Protein AF-A0A6A0A502-F1 (afdb_monomer_lite)

pLDDT: mean 78.37, std 17.4, range [41.44, 97.69]

Secondary structure (DSSP, 8-state):
---S---GGGGGGGGT-B-SS-TT-BHHHHHHHHHHHHS-TT--HHHHTTTHHHHHT--HHHHHHHHHHHHHHHHHHHHHHHHHHHTTTTTSSSS-GGGHHHHHHHHHHHHHHHHHHHHHHHHHHHHHHHHHHHHHHHTT--

Radius of gyration: 47.32 Å; chains: 1; bounding box: 130×31×97 Å

Structure (mmCIF, N/CA/C/O backbone):
data_AF-A0A6A0A502-F1
#
_entry.id   AF-A0A6A0A502-F1
#
loop_
_atom_site.group_PDB
_atom_site.id
_atom_site.type_symbol
_atom_site.label_atom_id
_atom_site.label_alt_id
_atom_site.label_comp_id
_atom_site.label_asym_id
_atom_site.label_entity_id
_atom_site.label_seq_id
_atom_site.pdbx_PDB_ins_code
_atom_site.Cartn_x
_atom_site.Cartn_y
_atom_site.Cartn_z
_atom_site.occupancy
_atom_site.B_iso_or_equiv
_atom_site.auth_seq_id
_atom_site.auth_comp_id
_atom_site.auth_asym_id
_atom_site.auth_atom_id
_atom_site.pdbx_PDB_model_num
ATOM 1 N N . MET A 1 1 ? -31.521 12.853 11.218 1.00 51.09 1 MET A N 1
ATOM 2 C CA . MET A 1 1 ? -31.292 11.764 10.243 1.00 51.09 1 MET A CA 1
ATOM 3 C C . MET A 1 1 ? -30.167 10.878 10.760 1.00 51.09 1 MET A C 1
ATOM 5 O O . MET A 1 1 ? -29.214 11.442 11.288 1.00 51.09 1 MET A O 1
ATOM 9 N N . PRO A 1 2 ? -30.277 9.542 10.680 1.00 79.88 2 PRO A N 1
ATOM 10 C CA . PRO A 1 2 ? -29.177 8.644 11.027 1.00 79.88 2 PRO A CA 1
ATOM 11 C C . PRO A 1 2 ? -28.025 8.780 10.021 1.00 79.88 2 PRO A C 1
ATOM 13 O O . PRO A 1 2 ? -28.248 9.095 8.852 1.00 79.88 2 PRO A O 1
ATOM 16 N N . ALA A 1 3 ? -26.793 8.558 10.480 1.00 86.06 3 ALA A N 1
ATOM 17 C CA . ALA A 1 3 ? -25.631 8.509 9.601 1.00 86.06 3 ALA A CA 1
ATOM 18 C C . ALA A 1 3 ? -25.666 7.213 8.776 1.00 86.06 3 ALA A C 1
ATOM 20 O O . ALA A 1 3 ? -25.798 6.129 9.336 1.00 86.06 3 ALA A O 1
ATOM 21 N N . ILE A 1 4 ? -25.538 7.333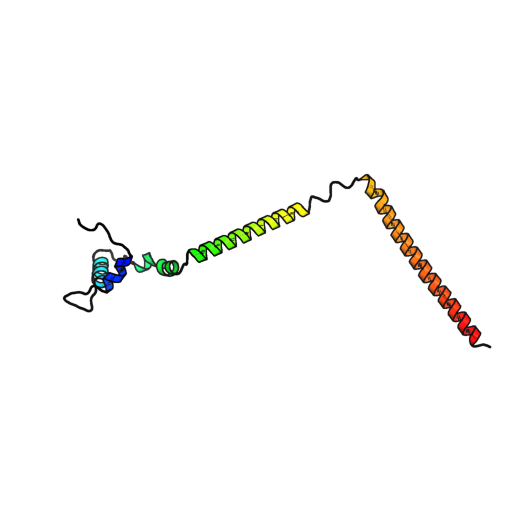 7.454 1.00 87.56 4 ILE A N 1
ATOM 22 C CA . ILE A 1 4 ? -25.525 6.194 6.517 1.00 87.56 4 ILE A CA 1
ATOM 23 C C . ILE A 1 4 ? -24.096 5.623 6.355 1.00 87.56 4 ILE A C 1
ATOM 25 O O . ILE A 1 4 ? -23.904 4.566 5.764 1.00 87.56 4 ILE A O 1
ATOM 29 N N . GLY A 1 5 ? -23.078 6.275 6.930 1.00 90.75 5 GLY A N 1
ATOM 30 C CA . GLY A 1 5 ? -21.693 5.805 6.902 1.00 90.75 5 GLY A CA 1
ATOM 31 C C . GLY A 1 5 ? -20.742 6.662 7.738 1.00 90.75 5 GLY A C 1
ATOM 32 O O . GLY A 1 5 ? -21.166 7.588 8.434 1.00 90.75 5 GLY A O 1
ATOM 33 N N . PHE A 1 6 ? -19.447 6.348 7.663 1.00 91.44 6 PHE A N 1
ATOM 34 C CA . PHE A 1 6 ? -18.366 7.073 8.336 1.00 91.44 6 PHE A CA 1
ATOM 35 C C . PHE A 1 6 ? -17.082 7.067 7.486 1.00 91.44 6 PHE A C 1
ATOM 37 O O . PHE A 1 6 ? -16.874 6.172 6.673 1.00 91.44 6 PHE A O 1
ATOM 44 N N . SER A 1 7 ? -16.209 8.061 7.681 1.00 93.44 7 SER A N 1
ATOM 45 C CA . SER A 1 7 ? -14.874 8.092 7.054 1.00 93.44 7 SER A CA 1
ATOM 46 C C . SER A 1 7 ? -13.891 7.154 7.769 1.00 93.44 7 SER A C 1
ATOM 48 O O . SER A 1 7 ? -13.906 7.036 8.996 1.00 93.44 7 SER A O 1
ATOM 50 N N . PHE A 1 8 ? -12.974 6.535 7.026 1.00 90.81 8 PHE A N 1
ATOM 51 C CA . PHE A 1 8 ? -11.947 5.640 7.575 1.00 90.81 8 PHE A CA 1
ATOM 52 C C . PHE A 1 8 ? -11.064 6.318 8.641 1.00 90.81 8 PHE A C 1
ATOM 54 O O . PHE A 1 8 ? -10.613 5.676 9.589 1.00 90.81 8 PHE A O 1
ATOM 61 N N . GLU A 1 9 ? -10.906 7.641 8.566 1.00 93.00 9 GLU A N 1
ATOM 62 C CA . GLU A 1 9 ? -10.182 8.461 9.549 1.00 93.00 9 GLU A CA 1
ATOM 63 C C . GLU A 1 9 ? -10.758 8.384 10.975 1.00 93.00 9 GLU A C 1
ATOM 65 O O . GLU A 1 9 ? -10.099 8.764 11.948 1.00 93.00 9 GLU A O 1
ATOM 70 N N . TYR A 1 10 ? -11.998 7.911 11.129 1.00 92.06 10 TYR A N 1
ATOM 71 C CA . TYR A 1 10 ? -12.624 7.720 12.435 1.00 92.06 10 TYR A CA 1
ATOM 72 C C . TYR A 1 10 ? -12.292 6.364 13.074 1.00 92.06 10 TYR A C 1
ATOM 74 O O . TYR A 1 10 ? -12.406 6.251 14.296 1.00 92.06 10 TYR A O 1
ATOM 82 N N . LEU A 1 11 ? -11.820 5.363 12.319 1.00 92.25 11 LEU A N 1
ATOM 83 C CA . LEU A 1 11 ? -11.473 4.047 12.877 1.00 92.25 11 LEU A CA 1
ATOM 84 C C . LEU A 1 11 ? -10.407 4.117 13.983 1.00 92.25 11 LEU A C 1
ATOM 86 O O . LEU A 1 11 ? -10.624 3.517 15.040 1.00 92.25 11 LEU A O 1
ATOM 90 N N . PRO A 1 12 ? -9.311 4.895 13.847 1.00 93.50 12 PRO A N 1
ATOM 91 C CA . PRO A 1 12 ? -8.339 5.044 14.930 1.00 93.50 12 PRO A CA 1
ATOM 92 C C . PRO A 1 12 ? -8.948 5.635 16.208 1.00 93.50 12 PRO A C 1
ATOM 94 O O . PRO A 1 12 ? -8.514 5.316 17.318 1.00 93.50 12 PRO A O 1
ATOM 97 N N . LYS A 1 13 ? -9.994 6.464 16.080 1.00 94.44 13 LYS A N 1
ATOM 98 C CA . LYS A 1 13 ? -10.653 7.124 17.217 1.00 94.44 13 LYS A CA 1
ATOM 99 C C . LYS A 1 13 ? -11.441 6.132 18.069 1.00 94.44 13 LYS A C 1
ATOM 101 O O . LYS A 1 13 ? -11.556 6.346 19.275 1.00 94.44 13 LYS A O 1
ATOM 106 N N . LEU A 1 14 ? -11.881 5.001 17.511 1.00 93.81 14 LEU A N 1
ATOM 107 C CA . LEU A 1 14 ? -12.571 3.941 18.258 1.00 93.81 14 LEU A CA 1
ATOM 108 C C . LEU A 1 14 ? -11.707 3.373 19.396 1.00 93.81 14 LEU A C 1
ATOM 110 O O . LEU A 1 14 ? -12.234 2.928 20.416 1.00 93.81 14 LEU A O 1
ATOM 114 N N . LYS A 1 15 ? -10.373 3.430 19.267 1.00 93.38 15 LYS A N 1
ATOM 115 C CA . LYS A 1 15 ? -9.441 3.009 20.324 1.00 93.38 15 LYS A CA 1
ATOM 116 C C . LYS A 1 15 ? -9.496 3.920 21.559 1.00 93.38 15 LYS A C 1
ATOM 118 O O . LYS A 1 15 ? -9.187 3.465 22.656 1.00 93.38 15 LYS A O 1
ATOM 123 N N . SER A 1 16 ? -9.891 5.186 21.405 1.00 92.88 16 SER A N 1
ATOM 124 C CA . SER A 1 16 ? -10.016 6.137 22.522 1.00 92.88 16 SER A CA 1
ATOM 125 C C . SER A 1 16 ? -11.336 6.016 23.290 1.00 92.88 16 SER A C 1
ATOM 127 O O . SER A 1 16 ? -11.406 6.427 24.448 1.00 92.88 16 SER A O 1
ATOM 129 N N . ILE A 1 17 ? -12.362 5.412 22.682 1.00 95.00 17 ILE A N 1
ATOM 130 C CA . ILE A 1 17 ? -13.679 5.230 23.295 1.00 95.00 17 ILE A CA 1
ATOM 131 C C . ILE A 1 17 ? -13.627 3.984 24.180 1.00 95.00 17 ILE A C 1
ATOM 133 O O . ILE A 1 17 ? -13.412 2.875 23.692 1.00 95.00 17 ILE A O 1
ATOM 137 N N . LYS A 1 18 ? -13.802 4.169 25.490 1.00 95.00 18 LYS A N 1
ATOM 138 C CA . LYS A 1 18 ? -13.685 3.112 26.506 1.00 95.00 18 LYS A CA 1
ATOM 139 C C . LYS A 1 18 ? -15.053 2.675 27.013 1.00 95.00 18 LYS A C 1
ATOM 141 O O . LYS A 1 18 ? -15.993 3.466 27.026 1.00 95.00 18 LYS A O 1
ATOM 146 N N . SER A 1 19 ? -15.147 1.428 27.470 1.00 94.19 19 SER A N 1
ATOM 147 C CA . SER A 1 19 ? -16.327 0.947 28.190 1.00 94.19 19 SER A CA 1
ATOM 148 C C . SER A 1 19 ? -16.542 1.751 29.472 1.00 94.19 19 SER A C 1
ATOM 150 O O . SER A 1 19 ? -15.584 2.102 30.166 1.00 94.19 19 SER A O 1
ATOM 152 N N . THR A 1 20 ? -17.804 1.965 29.829 1.00 94.06 20 THR A N 1
ATOM 153 C CA . THR A 1 20 ? -18.198 2.535 31.122 1.00 94.06 20 THR A CA 1
ATOM 154 C C . THR A 1 20 ? -17.922 1.570 32.278 1.00 94.06 20 THR A C 1
ATOM 156 O O . THR A 1 20 ? -17.528 2.009 33.355 1.00 94.06 20 THR A O 1
ATOM 159 N N . THR A 1 21 ? -18.063 0.260 32.050 1.00 92.25 21 THR A N 1
ATOM 160 C CA . THR A 1 21 ? -17.864 -0.787 33.067 1.00 92.25 21 THR A CA 1
ATOM 161 C C . THR A 1 21 ? -16.400 -1.201 33.206 1.00 92.25 21 THR A C 1
ATOM 163 O O . THR A 1 21 ? -15.922 -1.415 34.316 1.00 92.25 21 THR A O 1
ATOM 166 N N . ASN A 1 22 ? -15.666 -1.308 32.093 1.00 93.94 22 ASN A N 1
ATOM 167 C CA . ASN A 1 22 ? -14.263 -1.727 32.094 1.00 93.94 22 ASN A CA 1
ATOM 168 C C . ASN A 1 22 ? -13.383 -0.772 31.276 1.00 93.94 22 ASN A C 1
ATOM 170 O O . ASN A 1 22 ? -13.319 -0.847 30.050 1.00 93.94 22 ASN A O 1
ATOM 174 N N . LYS A 1 23 ? -12.621 0.078 31.971 1.00 91.06 23 LYS A N 1
ATOM 175 C CA . LYS A 1 23 ? -11.751 1.090 31.348 1.00 91.06 23 LYS A CA 1
ATOM 176 C C . LYS A 1 23 ? -10.620 0.511 30.480 1.00 91.06 23 LYS A C 1
ATOM 178 O O . LYS A 1 23 ? -10.031 1.271 29.710 1.00 91.06 23 LYS A O 1
ATOM 183 N N . ALA A 1 24 ? -10.300 -0.780 30.603 1.00 91.19 24 ALA A N 1
ATOM 184 C CA . ALA A 1 24 ? -9.313 -1.459 29.761 1.00 91.19 24 ALA A CA 1
ATOM 185 C C . ALA A 1 24 ? -9.894 -1.916 28.408 1.00 91.19 24 ALA A C 1
ATOM 187 O O . ALA A 1 24 ? -9.142 -2.127 27.461 1.00 91.19 24 ALA A O 1
ATOM 188 N N . VAL A 1 25 ? -11.221 -2.030 28.292 1.00 95.50 25 VAL A N 1
ATOM 189 C CA . VAL A 1 25 ? -11.903 -2.445 27.061 1.00 95.50 25 VAL A CA 1
ATOM 190 C C . VAL A 1 25 ? -12.311 -1.207 26.268 1.00 95.50 25 VAL A C 1
ATOM 192 O O . VAL A 1 25 ? -12.964 -0.300 26.786 1.00 95.50 25 VAL A O 1
ATOM 195 N N . THR A 1 26 ? -11.935 -1.174 24.994 1.00 96.56 26 THR A N 1
ATOM 196 C CA . THR A 1 26 ? -12.275 -0.085 24.064 1.00 96.56 26 THR A CA 1
ATOM 197 C C . THR A 1 26 ? -13.353 -0.518 23.079 1.00 96.56 26 THR A C 1
ATOM 199 O O . THR A 1 26 ? -13.622 -1.710 22.934 1.00 96.56 26 THR A O 1
ATOM 202 N N . LEU A 1 27 ? -13.943 0.431 22.353 1.00 94.88 27 LEU A N 1
ATOM 203 C CA . LEU A 1 27 ? -14.946 0.136 21.329 1.00 94.88 27 LEU A CA 1
ATOM 204 C C . LEU A 1 27 ? -14.403 -0.797 20.232 1.00 94.88 27 LEU A C 1
ATOM 206 O O . LEU A 1 27 ? -15.132 -1.658 19.752 1.00 94.88 27 LEU A O 1
ATOM 210 N N . VAL A 1 28 ? -13.104 -0.714 19.919 1.00 94.31 28 VAL A N 1
ATOM 211 C CA . VAL A 1 28 ? -12.426 -1.663 19.012 1.00 94.31 28 VAL A CA 1
ATOM 212 C C . VAL A 1 28 ? -12.530 -3.104 19.519 1.00 94.31 28 VAL A C 1
ATOM 214 O O . VAL A 1 28 ? -12.789 -4.005 18.730 1.00 94.31 28 VAL A O 1
ATOM 217 N N . HIS A 1 29 ? -12.379 -3.335 20.826 1.00 93.88 29 HIS A N 1
ATOM 218 C CA . HIS A 1 29 ? -12.494 -4.679 21.399 1.00 93.88 29 HIS A CA 1
ATOM 219 C C . HIS A 1 29 ? -13.926 -5.213 21.303 1.00 93.88 29 HIS A C 1
ATOM 221 O O . HIS A 1 29 ? -14.120 -6.386 20.991 1.00 93.88 29 HIS A O 1
ATOM 227 N N . PHE A 1 30 ? -14.926 -4.360 21.549 1.00 92.62 30 PHE A N 1
ATOM 228 C CA . PHE A 1 30 ? -16.329 -4.743 21.378 1.00 92.62 30 PHE A CA 1
ATOM 229 C C . PHE A 1 30 ? -16.635 -5.112 19.929 1.00 92.62 30 PHE A C 1
ATOM 231 O O . PHE A 1 30 ? -17.255 -6.144 19.698 1.00 92.62 30 PHE A O 1
ATOM 238 N N . LEU A 1 31 ? -16.152 -4.322 18.967 1.00 91.25 31 LEU A N 1
ATOM 239 C CA . LEU A 1 31 ? -16.332 -4.605 17.544 1.00 91.25 31 LEU A CA 1
ATOM 240 C C . LEU A 1 31 ? -15.631 -5.897 17.123 1.00 91.25 31 LEU A C 1
ATOM 242 O O . LEU A 1 31 ? -16.252 -6.727 16.476 1.00 91.25 31 LEU A O 1
ATOM 246 N N . ALA A 1 32 ? -14.382 -6.118 17.538 1.00 89.56 32 ALA A N 1
ATOM 247 C CA . ALA A 1 32 ? -13.667 -7.359 17.238 1.00 89.56 32 ALA A CA 1
ATOM 248 C C . ALA A 1 32 ? -14.396 -8.591 17.801 1.00 89.56 32 ALA A C 1
ATOM 250 O O . ALA A 1 32 ? -14.488 -9.623 17.138 1.00 89.56 32 ALA A O 1
ATOM 251 N N . ARG A 1 33 ? -14.961 -8.474 19.010 1.00 89.94 33 ARG A N 1
ATOM 252 C CA . ARG A 1 33 ? -15.780 -9.532 19.610 1.00 89.94 33 ARG A CA 1
ATOM 253 C C . ARG A 1 33 ? -17.085 -9.755 18.846 1.00 89.94 33 ARG A C 1
ATOM 255 O O . ARG A 1 33 ? -17.432 -10.907 18.616 1.00 89.94 33 ARG A O 1
ATOM 262 N N . ALA A 1 34 ? -17.792 -8.686 18.480 1.00 90.56 34 ALA A N 1
ATOM 263 C CA . ALA A 1 34 ? -19.035 -8.771 17.717 1.00 90.56 34 ALA A CA 1
ATOM 264 C C . ALA A 1 34 ? -18.795 -9.420 16.348 1.00 90.56 34 ALA A C 1
ATOM 266 O O . ALA A 1 34 ? -19.483 -10.370 16.004 1.00 90.56 34 ALA A O 1
ATOM 267 N N . LEU A 1 35 ? -17.742 -9.002 15.638 1.00 88.50 35 LEU A N 1
ATOM 268 C CA . LEU A 1 35 ? -17.337 -9.596 14.363 1.00 88.50 35 LEU A CA 1
ATOM 269 C C . LEU A 1 35 ? -17.014 -11.086 14.503 1.00 88.50 35 LEU A C 1
ATOM 271 O O . LEU A 1 35 ? -17.458 -11.873 13.687 1.00 88.50 35 LEU A O 1
ATOM 275 N N . LYS A 1 36 ? -16.315 -11.505 15.562 1.00 85.25 36 LYS A N 1
ATOM 276 C CA . LYS A 1 36 ? -16.036 -12.932 15.795 1.00 85.25 36 LYS A CA 1
ATOM 277 C C . LYS A 1 36 ? -17.289 -13.760 16.125 1.00 85.25 36 LYS A C 1
ATOM 279 O O . LYS A 1 36 ? -17.281 -14.969 15.951 1.00 85.25 36 LYS A O 1
ATOM 284 N N . MET A 1 37 ? -18.325 -13.136 16.684 1.00 87.81 37 MET A N 1
ATOM 285 C CA . MET A 1 37 ? -19.566 -13.823 17.049 1.00 87.81 37 MET A CA 1
ATOM 286 C C . MET A 1 37 ? -20.584 -13.865 15.907 1.00 87.81 37 MET A C 1
ATOM 288 O O . MET A 1 37 ? -21.323 -14.838 15.798 1.00 87.81 37 MET A O 1
ATOM 292 N N . GLU A 1 38 ? -20.662 -12.801 15.110 1.00 88.56 38 GLU A N 1
ATOM 293 C CA . GLU A 1 38 ? -21.640 -12.657 14.027 1.00 88.56 38 GLU A CA 1
ATOM 294 C C . GLU A 1 38 ? -21.082 -13.078 12.661 1.00 88.56 38 GLU A C 1
ATOM 296 O O . GLU A 1 38 ? -21.859 -13.436 11.777 1.00 88.56 38 GLU A O 1
ATOM 301 N N . CYS A 1 39 ? -19.758 -13.063 12.472 1.00 82.31 39 CYS A N 1
ATOM 302 C CA . CYS A 1 39 ? -19.108 -13.558 11.260 1.00 82.31 39 CYS A CA 1
ATOM 303 C C . CYS A 1 39 ? -18.516 -14.970 11.494 1.00 82.31 39 CYS A C 1
ATOM 305 O O . CYS A 1 39 ? -17.985 -15.229 12.572 1.00 82.31 39 CYS A O 1
ATOM 307 N N . PRO A 1 40 ? -18.618 -15.883 10.506 1.00 78.25 40 PRO A N 1
ATOM 308 C CA . PRO A 1 40 ? -18.246 -17.302 10.623 1.00 78.25 40 PRO A CA 1
ATOM 309 C C . PRO A 1 40 ? -16.746 -17.563 10.875 1.00 78.25 40 PRO A C 1
ATOM 311 O O . PRO A 1 40 ? -15.917 -16.668 10.719 1.00 78.25 40 PRO A O 1
ATOM 314 N N . ASP A 1 41 ? -16.416 -18.820 11.212 1.00 67.88 41 ASP A N 1
ATOM 315 C CA . ASP A 1 41 ? -15.110 -19.294 11.723 1.00 67.88 41 ASP A CA 1
ATOM 316 C C . ASP A 1 41 ? -13.876 -18.979 10.846 1.00 67.88 41 ASP A C 1
ATOM 318 O O . ASP A 1 41 ? -12.766 -18.922 11.371 1.00 67.88 41 ASP A O 1
ATOM 322 N N . ASP A 1 42 ? -14.058 -18.697 9.551 1.00 71.81 42 ASP A N 1
ATOM 323 C CA . ASP A 1 42 ? -12.986 -18.340 8.600 1.00 71.81 42 ASP A CA 1
ATOM 324 C C . ASP A 1 42 ? -12.840 -16.821 8.363 1.00 71.81 42 ASP A C 1
ATOM 326 O O . ASP A 1 42 ? -12.118 -16.386 7.460 1.00 71.81 42 ASP A O 1
ATOM 330 N N . TYR A 1 43 ? -13.519 -15.971 9.143 1.00 80.88 43 TYR A N 1
ATOM 331 C CA . TYR A 1 43 ? -13.364 -14.520 9.024 1.00 80.88 43 TYR A CA 1
ATOM 332 C C . TYR A 1 43 ? -11.987 -14.060 9.535 1.00 80.88 43 TYR A C 1
ATOM 334 O O . TYR A 1 43 ? -11.813 -13.672 10.693 1.00 80.88 43 TYR A O 1
ATOM 342 N N . ASP A 1 44 ? -11.004 -14.065 8.635 1.00 85.38 44 ASP A N 1
ATOM 343 C CA . ASP A 1 44 ? -9.671 -13.519 8.874 1.00 85.38 44 ASP A CA 1
ATOM 344 C C . ASP A 1 44 ? -9.504 -12.149 8.196 1.00 85.38 44 ASP A C 1
ATOM 346 O O . ASP A 1 44 ? -9.156 -12.027 7.017 1.00 85.38 44 ASP A O 1
ATOM 350 N N . LEU A 1 45 ? -9.744 -11.087 8.971 1.00 84.44 45 LEU A N 1
ATOM 351 C CA . LEU A 1 45 ? -9.530 -9.705 8.530 1.00 84.44 45 LEU A CA 1
ATOM 352 C C . LEU A 1 45 ? -8.055 -9.420 8.207 1.00 84.44 45 LEU A C 1
ATOM 354 O O . LEU A 1 45 ? -7.760 -8.577 7.360 1.00 84.44 45 LEU A O 1
ATOM 358 N N . HIS A 1 46 ? -7.124 -10.104 8.874 1.00 87.31 46 HIS A N 1
ATOM 359 C CA . HIS A 1 46 ? -5.700 -9.912 8.641 1.00 87.31 46 HIS A CA 1
ATOM 360 C C . HIS A 1 46 ? -5.289 -10.505 7.290 1.00 87.31 46 HIS A C 1
ATOM 362 O O . HIS A 1 46 ? -4.595 -9.835 6.526 1.00 87.31 46 HIS A O 1
ATOM 368 N N . ALA A 1 47 ? -5.773 -11.704 6.945 1.00 89.56 47 ALA A N 1
ATOM 369 C CA . ALA A 1 47 ? -5.570 -12.283 5.614 1.00 89.56 47 ALA A CA 1
ATOM 370 C C . ALA A 1 47 ? -6.152 -11.393 4.504 1.00 89.56 47 ALA A C 1
ATOM 372 O O . ALA A 1 47 ? -5.495 -11.158 3.490 1.00 89.56 47 ALA A O 1
ATOM 373 N N . GLN A 1 48 ? -7.345 -10.830 4.718 1.00 89.00 48 GLN A N 1
ATOM 374 C CA . GLN A 1 48 ? -7.990 -9.933 3.750 1.00 89.00 48 GLN A CA 1
ATOM 375 C C . GLN A 1 48 ? -7.225 -8.617 3.534 1.00 89.00 48 GLN A C 1
ATOM 377 O O . GLN A 1 48 ? -7.336 -8.007 2.472 1.00 89.00 48 GLN A O 1
ATOM 382 N N . LEU A 1 49 ? -6.435 -8.180 4.519 1.00 91.38 49 LEU A N 1
ATOM 383 C CA . LEU A 1 49 ? -5.670 -6.931 4.478 1.00 91.38 49 LEU A CA 1
ATOM 384 C C . LEU A 1 49 ? -4.151 -7.152 4.408 1.00 91.38 49 LEU A C 1
ATOM 386 O O . LEU A 1 49 ? -3.390 -6.211 4.636 1.00 91.38 49 LEU A O 1
ATOM 390 N N . ALA A 1 50 ? -3.690 -8.355 4.053 1.00 93.94 50 ALA A N 1
ATOM 391 C CA . ALA A 1 50 ? -2.275 -8.730 4.115 1.00 93.94 50 ALA A CA 1
ATOM 392 C C . ALA A 1 50 ? -1.348 -7.808 3.295 1.00 93.94 50 ALA A C 1
ATOM 394 O O . ALA A 1 50 ? -0.223 -7.526 3.701 1.00 93.94 50 ALA A O 1
ATOM 395 N N . SER A 1 51 ? -1.817 -7.288 2.156 1.00 94.19 51 SER A N 1
ATOM 396 C CA . SER A 1 51 ? -1.053 -6.360 1.309 1.00 94.19 51 SER A CA 1
ATOM 397 C C . SER A 1 51 ? -1.152 -4.895 1.747 1.00 94.19 51 SER A C 1
ATOM 399 O O . SER A 1 51 ? -0.395 -4.059 1.249 1.00 94.19 51 SER A O 1
ATOM 401 N N . SER A 1 52 ? -2.048 -4.563 2.685 1.00 91.94 52 SER A N 1
ATOM 402 C CA . SER A 1 52 ? -2.332 -3.180 3.077 1.00 91.94 52 SER A CA 1
ATOM 403 C C . SER A 1 52 ? -1.116 -2.486 3.683 1.00 91.94 52 SER A C 1
ATOM 405 O O . SER A 1 52 ? -0.930 -1.293 3.455 1.00 91.94 52 SER A O 1
ATOM 407 N N . GLU A 1 53 ? -0.283 -3.199 4.443 1.00 91.38 53 GLU A N 1
ATOM 408 C CA . GLU A 1 53 ? 0.910 -2.607 5.055 1.00 91.38 53 GLU A CA 1
ATOM 409 C C . GLU A 1 53 ? 1.960 -2.239 3.998 1.00 91.38 53 GLU A C 1
ATOM 411 O O . GLU A 1 53 ? 2.525 -1.145 4.025 1.00 91.38 53 GLU A O 1
ATOM 416 N N . ALA A 1 54 ? 2.206 -3.139 3.043 1.00 92.62 54 ALA A N 1
ATOM 417 C CA . ALA A 1 54 ? 3.129 -2.890 1.941 1.00 92.62 54 ALA A CA 1
ATOM 418 C C . ALA A 1 54 ? 2.612 -1.763 1.038 1.00 92.62 54 ALA A C 1
ATOM 420 O O . ALA A 1 54 ? 3.372 -0.869 0.667 1.00 92.62 54 ALA A O 1
ATOM 421 N N . ALA A 1 55 ? 1.308 -1.761 0.750 1.00 92.31 55 ALA A N 1
ATOM 422 C CA . ALA A 1 55 ? 0.669 -0.726 -0.049 1.00 92.31 55 ALA A CA 1
ATOM 423 C C . ALA A 1 55 ? 0.709 0.653 0.630 1.00 92.31 55 ALA A C 1
ATOM 425 O O . ALA A 1 55 ? 0.961 1.649 -0.041 1.00 92.31 55 ALA A O 1
ATOM 426 N N . ALA A 1 56 ? 0.535 0.729 1.953 1.00 90.38 56 ALA A N 1
ATOM 427 C CA . ALA A 1 56 ? 0.586 1.993 2.695 1.00 90.38 56 ALA A CA 1
ATOM 428 C C . ALA A 1 56 ? 1.969 2.670 2.666 1.00 90.38 56 ALA A C 1
ATOM 430 O O . ALA A 1 56 ? 2.065 3.878 2.871 1.00 90.38 56 ALA A O 1
ATOM 431 N N . LYS A 1 57 ? 3.039 1.908 2.406 1.00 94.06 57 LYS A N 1
ATOM 432 C CA . LYS A 1 57 ? 4.411 2.427 2.267 1.00 94.06 57 LYS A CA 1
ATOM 433 C C . LYS A 1 57 ? 4.697 2.986 0.869 1.00 94.06 57 LYS A C 1
ATOM 435 O O . LYS A 1 57 ? 5.730 3.623 0.679 1.00 94.06 57 LYS A O 1
ATOM 440 N N . LEU A 1 58 ? 3.825 2.742 -0.114 1.00 92.94 58 LEU A N 1
ATOM 441 C CA . LEU A 1 58 ? 4.011 3.239 -1.475 1.00 92.94 58 LEU A CA 1
ATOM 442 C C . LEU A 1 58 ? 3.749 4.741 -1.538 1.00 92.94 58 LEU A C 1
ATOM 444 O O . LEU A 1 58 ? 2.630 5.214 -1.340 1.00 92.94 58 LEU A O 1
ATOM 448 N N . GLU A 1 59 ? 4.769 5.493 -1.932 1.00 94.50 59 GLU A N 1
ATOM 449 C CA . GLU A 1 59 ? 4.593 6.884 -2.313 1.00 94.50 59 GLU A CA 1
ATOM 450 C C . GLU A 1 59 ? 4.260 6.974 -3.808 1.00 94.50 59 GLU A C 1
ATOM 452 O O . GLU A 1 59 ? 5.131 6.884 -4.674 1.00 94.50 59 GLU A O 1
ATOM 457 N N . VAL A 1 60 ? 2.977 7.175 -4.123 1.00 93.56 60 VAL A N 1
ATOM 458 C CA . VAL A 1 60 ? 2.463 7.213 -5.509 1.00 93.56 60 VAL A CA 1
ATOM 459 C C . VAL A 1 60 ? 3.181 8.256 -6.376 1.00 93.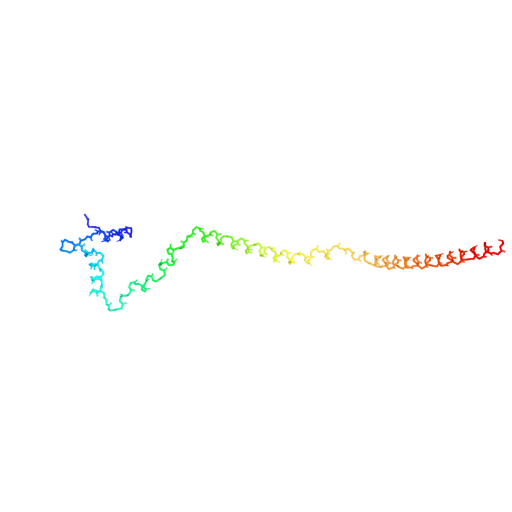56 60 VAL A C 1
ATOM 461 O O . VAL A 1 60 ? 3.336 8.060 -7.580 1.00 93.56 60 VAL A O 1
ATOM 464 N N . LYS A 1 61 ? 3.647 9.356 -5.774 1.00 94.44 61 LYS A N 1
ATOM 465 C CA . LYS A 1 61 ? 4.402 10.405 -6.474 1.00 94.44 61 LYS A CA 1
ATOM 466 C C . LYS A 1 61 ? 5.761 9.898 -6.957 1.00 94.44 61 LYS A C 1
ATOM 468 O O . LYS A 1 61 ? 6.067 10.033 -8.137 1.00 94.44 61 LYS A O 1
ATOM 473 N N . VAL A 1 62 ? 6.524 9.260 -6.069 1.00 94.75 62 VAL A N 1
ATOM 474 C CA . VAL A 1 62 ? 7.829 8.664 -6.395 1.00 94.75 62 VAL A CA 1
ATOM 475 C C . VAL A 1 62 ? 7.662 7.520 -7.390 1.00 94.75 62 VAL A C 1
ATOM 477 O O . VAL A 1 62 ? 8.436 7.409 -8.336 1.00 94.75 62 VAL A O 1
ATOM 480 N N . LEU A 1 63 ? 6.626 6.691 -7.224 1.00 94.50 63 LEU A N 1
ATOM 481 C CA . LEU A 1 63 ? 6.334 5.609 -8.166 1.00 94.50 63 LEU A CA 1
ATOM 482 C C . LEU A 1 63 ? 6.055 6.144 -9.576 1.00 94.50 63 LEU A C 1
ATOM 484 O O . LEU A 1 63 ? 6.608 5.630 -10.545 1.00 94.50 63 LEU A O 1
ATOM 488 N N . ARG A 1 64 ? 5.229 7.190 -9.691 1.00 95.50 64 ARG A N 1
ATOM 489 C CA . ARG A 1 64 ? 4.938 7.843 -10.972 1.00 95.50 64 ARG A CA 1
ATOM 490 C C . ARG A 1 64 ? 6.209 8.384 -11.614 1.00 95.50 64 ARG A C 1
ATOM 492 O O . ARG A 1 64 ? 6.459 8.079 -12.771 1.00 95.50 64 ARG A O 1
ATOM 499 N N . GLN A 1 65 ? 7.021 9.107 -10.846 1.00 96.75 65 GLN A N 1
ATOM 500 C CA . GLN A 1 65 ? 8.289 9.637 -11.335 1.00 96.75 65 GLN A CA 1
ATOM 501 C C . GLN A 1 65 ? 9.188 8.525 -11.892 1.00 96.75 65 GLN A C 1
ATOM 503 O O . GLN A 1 65 ? 9.685 8.644 -13.005 1.00 96.75 65 GLN A O 1
ATOM 508 N N . ARG A 1 66 ? 9.341 7.410 -11.167 1.00 96.12 66 ARG A N 1
ATOM 509 C CA . ARG A 1 66 ? 10.151 6.274 -11.634 1.00 96.12 66 ARG A CA 1
ATOM 510 C C . ARG A 1 66 ? 9.609 5.636 -12.912 1.00 96.12 66 ARG A C 1
ATOM 512 O O . ARG A 1 66 ? 10.389 5.216 -13.759 1.00 96.12 66 ARG A O 1
ATOM 519 N N . LEU A 1 67 ? 8.288 5.541 -13.054 1.00 97.56 67 LEU A N 1
ATOM 520 C CA . LEU A 1 67 ? 7.669 5.036 -14.282 1.00 97.56 67 LEU A CA 1
ATOM 521 C C . LEU A 1 67 ? 7.867 5.999 -15.458 1.00 97.56 67 LEU A C 1
ATOM 523 O O . LEU A 1 67 ? 8.085 5.545 -16.577 1.00 97.56 67 LEU A O 1
ATOM 527 N N . ASP A 1 68 ? 7.821 7.306 -15.209 1.00 97.62 68 ASP A N 1
ATOM 528 C CA . ASP A 1 68 ? 8.088 8.325 -16.224 1.00 97.62 68 ASP A CA 1
ATOM 529 C C . ASP A 1 68 ? 9.563 8.311 -16.667 1.00 97.62 68 ASP A C 1
ATOM 531 O O . ASP A 1 68 ? 9.838 8.367 -17.864 1.00 97.62 68 ASP A O 1
ATOM 535 N N . GLU A 1 69 ? 10.502 8.162 -15.727 1.00 97.69 69 GLU A N 1
ATOM 536 C CA . GLU A 1 69 ? 11.934 7.978 -16.009 1.00 97.69 69 GLU A CA 1
ATOM 537 C C . GLU A 1 69 ? 12.185 6.709 -16.835 1.00 97.69 69 GLU A C 1
ATOM 539 O O . GLU A 1 69 ? 12.901 6.752 -17.837 1.00 97.69 69 GLU A O 1
ATOM 544 N N . LEU A 1 70 ? 11.554 5.591 -16.458 1.00 97.69 70 LEU A N 1
ATOM 545 C CA . LEU A 1 70 ? 11.658 4.336 -17.201 1.00 97.69 70 LEU A CA 1
ATOM 546 C C . LEU A 1 70 ? 11.095 4.472 -18.620 1.00 97.69 70 LEU A C 1
ATOM 548 O O . LEU A 1 70 ? 11.729 4.013 -19.565 1.00 97.69 70 LEU A O 1
ATOM 552 N N . ARG A 1 71 ? 9.936 5.123 -18.784 1.00 97.38 71 ARG A N 1
ATOM 553 C CA . ARG A 1 71 ? 9.359 5.396 -20.107 1.00 97.38 71 ARG A CA 1
ATOM 554 C C . ARG A 1 71 ? 10.328 6.203 -20.970 1.00 97.38 71 ARG A C 1
ATOM 556 O O . ARG A 1 71 ? 10.587 5.806 -22.098 1.00 97.38 71 ARG A O 1
ATOM 563 N N . GLY A 1 72 ? 10.898 7.281 -20.432 1.00 97.12 72 GLY A N 1
ATOM 564 C CA . GLY A 1 72 ? 11.862 8.101 -21.170 1.00 97.12 72 GLY A CA 1
ATOM 565 C C . GLY A 1 72 ? 13.116 7.320 -21.579 1.00 97.12 72 GLY A C 1
ATOM 566 O O . GLY A 1 72 ? 13.611 7.489 -22.690 1.00 97.12 72 GLY A O 1
ATOM 567 N N . ALA A 1 73 ? 13.608 6.424 -20.719 1.00 95.19 73 ALA A N 1
ATOM 568 C CA . ALA A 1 73 ? 14.731 5.552 -21.056 1.00 95.19 73 ALA A CA 1
ATOM 569 C C . ALA A 1 73 ? 14.389 4.556 -22.181 1.00 95.19 73 ALA A C 1
ATOM 571 O O . ALA A 1 73 ? 15.229 4.300 -23.042 1.00 95.19 73 ALA A O 1
ATOM 572 N N . LEU A 1 74 ? 13.164 4.019 -22.198 1.00 96.00 74 LEU A N 1
ATOM 573 C CA . LEU A 1 74 ? 12.692 3.149 -23.280 1.00 96.00 74 LEU A CA 1
ATOM 574 C C . LEU A 1 74 ? 12.571 3.913 -24.605 1.00 96.00 74 LEU A C 1
ATOM 576 O O . LEU A 1 74 ? 13.076 3.443 -25.617 1.00 96.00 74 LEU A O 1
ATOM 580 N N . GLU A 1 75 ? 12.011 5.125 -24.587 1.00 96.12 75 GLU A N 1
ATOM 581 C CA . GLU A 1 75 ? 11.906 5.981 -25.779 1.00 96.12 75 GLU A CA 1
ATOM 582 C C . GLU A 1 75 ? 13.285 6.317 -26.377 1.00 96.12 75 GLU A C 1
ATOM 584 O O . GLU A 1 75 ? 13.453 6.344 -27.595 1.00 96.12 75 GLU A O 1
ATOM 589 N N . GLN A 1 76 ? 14.296 6.547 -25.532 1.00 94.81 76 GLN A N 1
ATOM 590 C CA . GLN A 1 76 ? 15.674 6.768 -25.988 1.00 94.81 76 GLN A CA 1
ATOM 591 C C . GLN A 1 76 ? 16.289 5.514 -26.618 1.00 94.81 76 GLN A C 1
ATOM 593 O O . GLN A 1 76 ? 17.045 5.617 -27.585 1.00 94.81 76 GLN A O 1
ATOM 598 N N . LEU A 1 77 ? 15.983 4.335 -26.073 1.00 95.56 77 LEU 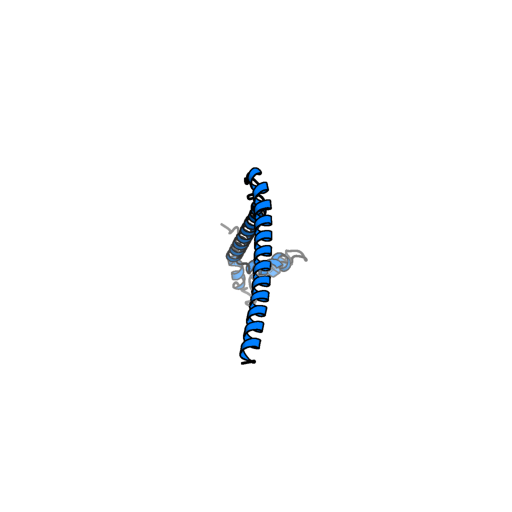A N 1
ATOM 599 C CA . LEU A 1 77 ? 16.471 3.066 -26.601 1.00 95.56 77 LEU A CA 1
ATOM 600 C C . LEU A 1 77 ? 15.859 2.764 -27.975 1.00 95.56 77 LEU A C 1
ATOM 602 O O . LEU A 1 77 ? 16.589 2.338 -28.870 1.00 95.56 77 LEU A O 1
ATOM 606 N N . ASP A 1 78 ? 14.573 3.059 -28.163 1.00 93.00 78 ASP A N 1
ATOM 607 C CA . ASP A 1 78 ? 13.896 2.927 -29.458 1.00 93.00 78 ASP A CA 1
ATOM 608 C C . ASP A 1 78 ? 14.508 3.868 -30.509 1.00 93.00 78 ASP A C 1
ATOM 610 O O . ASP A 1 78 ? 14.871 3.427 -31.599 1.00 93.00 78 ASP A O 1
ATOM 614 N N . GLN A 1 79 ? 14.742 5.140 -30.164 1.00 91.38 79 GLN A N 1
ATOM 615 C CA . GLN A 1 79 ? 15.408 6.097 -31.063 1.00 91.38 79 GLN A CA 1
ATOM 616 C C . GLN A 1 79 ? 16.823 5.649 -31.456 1.00 91.38 79 GLN A C 1
ATOM 618 O O . GLN A 1 79 ? 17.239 5.822 -32.604 1.00 91.38 79 GLN A O 1
ATOM 623 N N . LEU A 1 80 ? 17.576 5.064 -30.518 1.00 90.25 80 LEU A N 1
ATOM 624 C CA . LEU A 1 80 ? 18.904 4.523 -30.802 1.00 90.25 80 LEU A CA 1
ATOM 625 C C . LEU A 1 80 ? 18.829 3.301 -31.726 1.00 90.25 80 LEU A C 1
ATOM 627 O O . LEU A 1 80 ? 19.658 3.171 -32.629 1.00 90.25 80 LEU A O 1
ATOM 631 N N . ALA A 1 81 ? 17.847 2.422 -31.519 1.00 86.06 81 ALA A N 1
ATOM 632 C CA . ALA A 1 81 ? 17.625 1.259 -32.370 1.00 86.06 81 ALA A CA 1
ATOM 633 C C . ALA A 1 81 ? 17.275 1.675 -33.809 1.00 86.06 81 ALA A C 1
ATOM 635 O O . ALA A 1 81 ? 17.877 1.167 -34.755 1.00 86.06 81 ALA A O 1
ATOM 636 N N . GLU A 1 82 ? 16.387 2.655 -33.987 1.00 83.44 82 GLU A N 1
ATOM 637 C CA . GLU A 1 82 ? 16.049 3.212 -35.303 1.00 83.44 82 GLU A CA 1
ATOM 638 C C . GLU A 1 82 ? 17.250 3.925 -35.953 1.00 83.44 82 GLU A C 1
ATOM 640 O O . GLU A 1 82 ? 17.552 3.712 -37.132 1.00 83.44 82 GLU A O 1
ATOM 645 N N . GLY A 1 83 ? 18.008 4.714 -35.186 1.00 72.44 83 GLY A N 1
ATOM 646 C CA . GLY A 1 83 ? 19.227 5.376 -35.661 1.00 72.44 83 GLY A CA 1
ATOM 647 C C . GLY A 1 83 ? 20.315 4.400 -36.126 1.00 72.44 83 GLY A C 1
ATOM 648 O O . GLY A 1 83 ? 20.982 4.652 -37.131 1.00 72.44 83 GLY A O 1
ATOM 649 N N . ALA A 1 84 ? 20.454 3.253 -35.454 1.00 66.50 84 ALA A N 1
ATOM 650 C CA . ALA A 1 84 ? 21.376 2.193 -35.858 1.00 66.50 84 ALA A CA 1
ATOM 651 C C . ALA A 1 84 ? 20.973 1.533 -37.190 1.00 66.50 84 ALA A C 1
ATOM 653 O O . ALA A 1 84 ? 21.845 1.105 -37.945 1.00 66.50 84 ALA A O 1
ATOM 654 N N . THR A 1 85 ?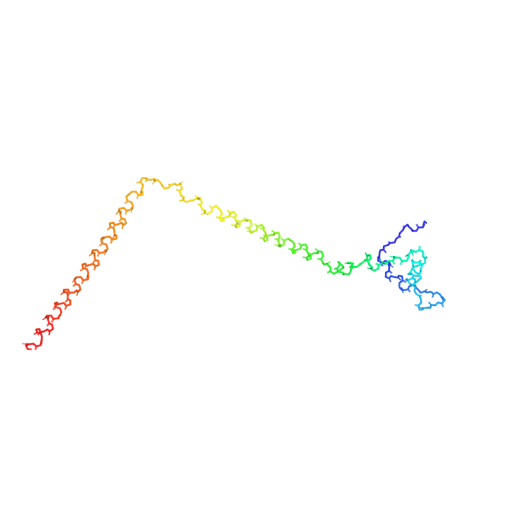 19.677 1.490 -37.511 1.00 59.41 85 THR A N 1
ATOM 655 C CA . THR A 1 85 ? 19.195 0.968 -38.803 1.00 59.41 85 THR A CA 1
ATOM 656 C C . THR A 1 85 ? 19.330 1.974 -39.950 1.00 59.41 85 THR A C 1
ATOM 658 O O . THR A 1 85 ? 19.624 1.575 -41.073 1.00 59.41 85 THR A O 1
ATOM 661 N N . ASN A 1 86 ? 19.223 3.278 -39.672 1.00 53.53 86 ASN A N 1
ATOM 662 C CA . ASN A 1 86 ? 19.327 4.334 -40.690 1.00 53.53 86 ASN A CA 1
ATOM 663 C C . ASN A 1 86 ? 20.781 4.709 -41.057 1.00 53.53 86 ASN A C 1
ATOM 665 O O . ASN A 1 86 ? 21.018 5.328 -42.094 1.00 53.53 86 ASN A O 1
ATOM 669 N N . GLY A 1 87 ? 21.769 4.323 -40.242 1.00 46.25 87 GLY A N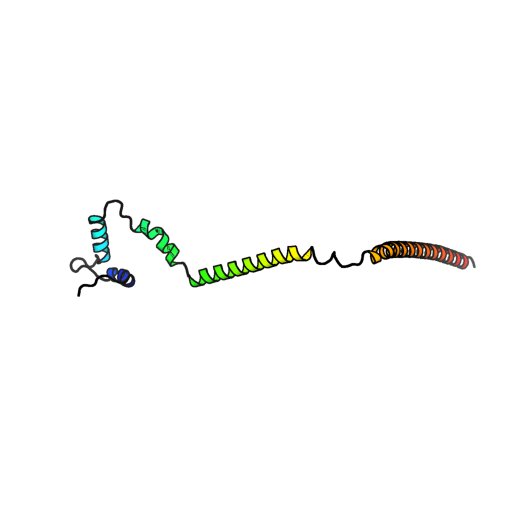 1
ATOM 670 C CA . GLY A 1 87 ? 23.199 4.547 -40.508 1.00 46.25 87 GLY A CA 1
ATOM 671 C C . GLY A 1 87 ? 23.842 3.583 -41.516 1.00 46.25 87 GLY A C 1
ATOM 672 O O . GLY A 1 87 ? 25.014 3.758 -41.841 1.00 46.25 87 GLY A O 1
ATOM 673 N N . MET A 1 88 ? 23.106 2.579 -42.007 1.00 47.22 88 MET A N 1
ATOM 674 C CA . MET A 1 88 ? 23.629 1.550 -42.920 1.00 47.22 88 MET A CA 1
ATOM 675 C C . MET A 1 88 ? 23.144 1.700 -44.377 1.00 47.22 88 MET A C 1
ATOM 677 O O . MET A 1 88 ? 23.592 0.948 -45.237 1.00 47.22 88 MET A O 1
ATOM 681 N N . ASP A 1 89 ? 22.264 2.663 -44.674 1.00 44.12 89 ASP A N 1
ATOM 682 C CA . ASP A 1 89 ? 21.624 2.801 -45.999 1.00 44.12 89 ASP A CA 1
ATOM 683 C C . ASP A 1 89 ? 22.072 4.079 -46.754 1.00 44.12 89 ASP A C 1
ATOM 685 O O . ASP A 1 89 ? 22.435 4.040 -47.928 1.00 44.12 89 ASP A O 1
ATOM 689 N N . ALA A 1 90 ? 22.227 5.219 -46.074 1.00 45.88 90 ALA A N 1
ATOM 690 C CA . ALA A 1 90 ? 22.412 6.520 -46.735 1.00 45.88 90 ALA A CA 1
ATOM 691 C C . ALA A 1 90 ? 23.864 6.887 -47.151 1.00 45.88 90 ALA A C 1
ATOM 693 O O . ALA A 1 90 ? 24.272 8.046 -47.045 1.00 45.88 90 ALA A O 1
ATOM 694 N N . SER A 1 91 ? 24.686 5.939 -47.618 1.00 41.44 91 SER A N 1
ATOM 695 C CA . SER A 1 91 ? 26.009 6.260 -48.213 1.00 41.44 91 SER A CA 1
ATOM 696 C C . SER A 1 91 ? 26.425 5.419 -49.422 1.00 41.44 91 SER A C 1
ATOM 698 O O . SER A 1 91 ? 27.537 5.603 -49.916 1.00 41.44 91 SER A O 1
ATOM 700 N N . VAL A 1 92 ? 25.560 4.547 -49.955 1.00 50.47 92 VAL A N 1
ATOM 701 C CA . VAL A 1 92 ? 25.936 3.706 -51.111 1.00 50.47 92 VAL A CA 1
ATOM 702 C C . VAL A 1 92 ? 25.299 4.145 -52.436 1.00 50.47 92 VAL A C 1
ATOM 704 O O . VAL A 1 92 ? 25.808 3.775 -53.488 1.00 50.47 92 VAL A O 1
ATOM 707 N N . GLU A 1 93 ? 24.289 5.018 -52.456 1.00 46.75 93 GLU A N 1
ATOM 708 C CA . GLU A 1 93 ? 23.555 5.292 -53.704 1.00 46.75 93 GLU A CA 1
ATOM 709 C C . GLU A 1 93 ? 23.536 6.773 -54.118 1.00 46.75 93 GLU A C 1
ATOM 711 O O . GLU A 1 93 ? 22.499 7.420 -54.173 1.00 46.75 93 GLU A O 1
ATOM 716 N N . ALA A 1 94 ? 24.716 7.325 -54.418 1.00 45.50 94 ALA A N 1
ATOM 717 C CA . ALA A 1 94 ? 24.860 8.500 -55.299 1.00 45.50 94 ALA A CA 1
ATOM 718 C C . ALA A 1 94 ? 26.292 8.720 -55.836 1.00 45.50 94 ALA A C 1
ATOM 720 O O . ALA A 1 94 ? 26.566 9.748 -56.457 1.00 45.50 94 ALA A O 1
ATOM 721 N N . ALA A 1 95 ? 27.236 7.797 -55.621 1.00 43.91 95 ALA A N 1
ATOM 722 C CA . ALA A 1 95 ? 28.552 7.897 -56.243 1.00 43.91 95 ALA A CA 1
ATOM 723 C C . ALA A 1 95 ? 28.493 7.257 -57.634 1.00 43.91 95 ALA A C 1
ATOM 725 O O . ALA A 1 95 ? 28.572 6.041 -57.782 1.00 43.91 95 ALA A O 1
ATOM 726 N N . SER A 1 96 ? 28.303 8.113 -58.638 1.00 49.59 96 SER A N 1
ATOM 727 C CA . SER A 1 96 ? 28.444 7.827 -60.066 1.00 49.59 96 SER A CA 1
ATOM 728 C C . SER A 1 96 ? 29.459 6.707 -60.349 1.00 49.59 96 SER A C 1
ATOM 730 O O . SER A 1 96 ? 30.653 6.843 -60.074 1.00 49.59 96 SER A O 1
ATOM 732 N N . ILE A 1 97 ? 28.966 5.605 -60.921 1.00 53.91 97 ILE A N 1
ATOM 733 C CA . ILE A 1 97 ? 29.719 4.382 -61.257 1.00 53.91 97 ILE A CA 1
ATOM 734 C C . ILE A 1 97 ? 30.894 4.669 -62.220 1.00 53.91 97 ILE A C 1
ATOM 736 O O . ILE A 1 97 ? 31.845 3.894 -62.294 1.00 53.91 97 ILE A O 1
ATOM 740 N N . ASP A 1 98 ? 30.895 5.827 -62.884 1.00 54.03 98 ASP A N 1
ATOM 741 C CA . ASP A 1 98 ? 31.926 6.244 -63.841 1.00 54.03 98 ASP A CA 1
ATOM 742 C C . ASP A 1 98 ? 33.245 6.716 -63.177 1.00 54.03 98 ASP A C 1
ATOM 744 O O . ASP A 1 98 ? 34.288 6.804 -63.822 1.00 54.03 98 ASP A O 1
ATOM 748 N N . GLY A 1 99 ? 33.244 6.986 -61.862 1.00 48.09 99 GLY A N 1
ATOM 749 C CA . GLY A 1 99 ? 34.427 7.474 -61.131 1.00 48.09 99 GLY A CA 1
ATOM 750 C C . GLY A 1 99 ? 35.322 6.393 -60.507 1.00 48.09 99 GLY A C 1
ATOM 751 O O . GLY A 1 99 ? 36.482 6.662 -60.187 1.00 48.09 99 GLY A O 1
ATOM 752 N N . LEU A 1 100 ? 34.817 5.168 -60.323 1.00 48.19 100 LEU A N 1
ATOM 753 C CA . LEU A 1 100 ? 35.524 4.116 -59.575 1.00 48.19 100 LEU A CA 1
ATOM 754 C C . LEU A 1 100 ? 36.555 3.342 -60.410 1.00 48.19 100 LEU A C 1
ATOM 756 O O . LEU A 1 100 ? 37.515 2.828 -59.838 1.00 48.19 100 LEU A O 1
ATOM 760 N N . HIS A 1 101 ? 36.423 3.311 -61.741 1.00 50.75 101 HIS A N 1
ATOM 761 C CA . HIS A 1 101 ? 37.430 2.675 -62.602 1.00 50.75 101 HIS A CA 1
ATOM 762 C C . HIS A 1 101 ? 38.764 3.443 -62.597 1.00 50.75 101 HIS A C 1
ATOM 764 O O . HIS A 1 101 ? 39.819 2.832 -62.496 1.00 50.75 101 HIS A O 1
ATOM 770 N N . ASN A 1 102 ? 38.735 4.780 -62.595 1.00 52.91 102 ASN A N 1
ATOM 771 C CA . ASN A 1 102 ? 39.962 5.589 -62.600 1.00 52.91 102 ASN A CA 1
ATOM 772 C C . ASN A 1 102 ? 40.629 5.710 -61.214 1.00 52.91 102 ASN A C 1
ATOM 774 O O . ASN A 1 102 ? 41.834 5.941 -61.123 1.00 52.91 102 ASN A O 1
ATOM 778 N N . GLY A 1 103 ? 39.869 5.565 -60.121 1.00 52.12 103 GLY A N 1
ATOM 779 C CA . GLY A 1 103 ? 40.390 5.687 -58.753 1.00 52.12 103 GLY A CA 1
ATOM 780 C C . GLY A 1 103 ? 41.185 4.467 -58.274 1.00 52.12 103 GLY A C 1
ATOM 781 O O . GLY A 1 103 ? 42.180 4.624 -57.562 1.00 52.12 103 GLY A O 1
ATOM 782 N N . ALA A 1 104 ? 40.780 3.260 -58.685 1.00 54.81 104 ALA A N 1
ATOM 783 C CA . ALA A 1 104 ? 41.488 2.023 -58.349 1.00 54.81 104 ALA A CA 1
ATOM 784 C C . ALA A 1 104 ? 42.872 1.961 -59.022 1.00 54.81 104 ALA A C 1
ATOM 786 O O . ALA A 1 104 ? 43.866 1.667 -58.354 1.00 54.81 104 ALA A O 1
ATOM 787 N N . ASP A 1 105 ? 42.954 2.356 -60.297 1.00 58.59 105 ASP A N 1
ATOM 788 C CA . ASP A 1 105 ? 44.218 2.446 -61.036 1.00 58.59 105 ASP A CA 1
ATOM 789 C C . ASP A 1 105 ? 45.129 3.558 -60.492 1.00 58.59 105 ASP A C 1
ATOM 791 O O . ASP A 1 105 ? 46.349 3.389 -60.410 1.00 58.59 105 ASP A O 1
ATOM 795 N N . ALA A 1 106 ? 44.563 4.686 -60.051 1.00 60.47 106 ALA A N 1
ATOM 796 C CA . ALA A 1 106 ? 45.338 5.784 -59.474 1.00 60.47 106 ALA A CA 1
ATOM 797 C C . ALA A 1 106 ? 45.974 5.420 -58.119 1.00 60.47 106 ALA A C 1
ATOM 799 O O . ALA A 1 106 ? 47.124 5.793 -57.864 1.00 60.47 106 ALA A O 1
ATOM 800 N N . MET A 1 107 ? 45.266 4.674 -57.260 1.00 60.88 107 MET A N 1
ATOM 801 C CA . MET A 1 107 ? 45.811 4.221 -55.973 1.00 60.88 107 MET A CA 1
ATOM 802 C C . MET A 1 107 ? 46.875 3.129 -56.139 1.00 60.88 107 MET A C 1
ATOM 804 O O . MET A 1 107 ? 47.912 3.195 -55.474 1.00 60.88 107 MET A O 1
ATOM 808 N N . ASP A 1 108 ? 46.677 2.177 -57.058 1.00 72.44 108 ASP A N 1
ATOM 809 C CA . ASP A 1 108 ? 47.696 1.171 -57.398 1.00 72.44 108 ASP A CA 1
ATOM 810 C C . ASP A 1 108 ? 48.954 1.828 -57.993 1.00 72.44 108 ASP A C 1
ATOM 812 O O . ASP A 1 108 ? 50.083 1.522 -57.593 1.00 72.44 108 ASP A O 1
ATOM 816 N N . THR A 1 109 ? 48.770 2.820 -58.867 1.00 72.75 109 THR A N 1
ATOM 817 C CA . THR A 1 109 ? 49.881 3.579 -59.453 1.00 72.75 109 THR A CA 1
ATOM 818 C C . THR A 1 109 ? 50.639 4.378 -58.390 1.00 72.75 109 THR A C 1
ATOM 820 O O . THR A 1 109 ? 51.869 4.321 -58.355 1.00 72.75 109 THR A O 1
ATOM 823 N N . GLN A 1 110 ? 49.953 5.070 -57.470 1.00 71.56 110 GLN A N 1
ATOM 824 C CA . GLN A 1 110 ? 50.625 5.795 -56.380 1.00 71.56 110 GLN A CA 1
ATOM 825 C C . GLN A 1 110 ? 51.382 4.866 -55.426 1.00 71.56 110 GLN A C 1
ATOM 827 O O . GLN A 1 110 ? 52.492 5.203 -55.002 1.00 71.56 110 GLN A O 1
ATOM 832 N N . PHE A 1 111 ? 50.828 3.697 -55.098 1.00 75.94 111 PHE A N 1
ATOM 833 C CA . PHE A 1 111 ? 51.515 2.733 -54.240 1.00 75.94 111 PHE A CA 1
ATOM 834 C C . PHE A 1 111 ? 52.779 2.181 -54.913 1.00 75.94 111 PHE A C 1
ATOM 836 O O . PHE A 1 111 ? 53.848 2.154 -54.297 1.00 75.94 111 PHE A O 1
ATOM 843 N N . LYS A 1 112 ? 52.698 1.826 -56.201 1.00 75.94 112 LYS A N 1
ATOM 844 C CA . LYS A 1 112 ? 53.857 1.378 -56.990 1.00 75.94 112 LYS A CA 1
ATOM 845 C C . LYS A 1 112 ? 54.930 2.462 -57.111 1.00 75.94 112 LYS A C 1
ATOM 847 O O . LYS A 1 112 ? 56.108 2.161 -56.921 1.00 75.94 112 LYS A O 1
ATOM 852 N N . VAL A 1 113 ? 54.542 3.718 -57.352 1.00 80.50 113 VAL A N 1
ATOM 853 C CA . VAL A 1 113 ? 55.474 4.861 -57.392 1.00 80.50 113 VAL A CA 1
ATOM 854 C C . VAL A 1 113 ? 56.174 5.042 -56.046 1.00 80.50 113 VAL A C 1
ATOM 856 O O . VAL A 1 113 ? 57.397 5.175 -56.007 1.00 80.50 113 VAL A O 1
ATOM 859 N N . ARG A 1 114 ? 55.438 4.959 -54.932 1.00 81.00 114 ARG A N 1
ATOM 860 C CA . ARG A 1 114 ? 56.019 5.077 -53.588 1.00 81.00 114 ARG A CA 1
ATOM 861 C C . ARG A 1 114 ? 56.999 3.946 -53.271 1.00 81.00 114 ARG A C 1
ATOM 863 O O . ARG A 1 114 ? 58.043 4.192 -52.669 1.00 81.00 114 ARG A O 1
ATOM 870 N N . MET A 1 115 ? 56.694 2.721 -53.695 1.00 81.69 115 MET A N 1
ATOM 871 C CA . MET A 1 115 ? 57.592 1.574 -53.524 1.00 81.69 115 MET A CA 1
ATOM 872 C C . MET A 1 115 ? 58.868 1.698 -54.367 1.00 81.69 115 MET A C 1
ATOM 874 O O . MET A 1 115 ? 59.945 1.320 -53.903 1.00 81.69 115 MET A O 1
ATOM 878 N N . LEU A 1 116 ? 58.777 2.253 -55.579 1.00 77.88 116 LEU A N 1
ATOM 879 C CA . LEU A 1 116 ? 59.950 2.521 -56.414 1.00 77.88 116 LEU A CA 1
ATOM 880 C C . LEU A 1 116 ? 60.829 3.632 -55.830 1.00 77.88 116 LEU A C 1
ATOM 882 O O . LEU A 1 116 ? 62.041 3.442 -55.752 1.00 77.88 116 LEU A O 1
ATOM 886 N N . GLN A 1 117 ? 60.233 4.720 -55.338 1.00 80.38 117 GLN A N 1
ATOM 887 C CA . GLN A 1 117 ? 60.963 5.790 -54.646 1.00 80.38 117 GLN A CA 1
ATOM 888 C C . GLN A 1 117 ? 61.678 5.272 -53.396 1.00 80.38 117 GLN A C 1
ATOM 890 O O . GLN A 1 117 ? 62.848 5.569 -53.189 1.00 80.38 117 GLN A O 1
ATOM 895 N N . PHE A 1 118 ? 61.019 4.429 -52.593 1.00 83.38 118 PHE A N 1
ATOM 896 C CA . PHE A 1 118 ? 61.665 3.818 -51.430 1.00 83.38 118 PHE A CA 1
ATOM 897 C C . PHE A 1 118 ? 62.854 2.931 -51.826 1.00 83.38 118 PHE A C 1
ATOM 899 O O . PHE A 1 118 ? 63.886 2.935 -51.153 1.00 83.38 118 PHE A O 1
ATOM 906 N N . ARG A 1 119 ? 62.737 2.186 -52.934 1.00 81.50 119 ARG A N 1
ATOM 907 C CA . ARG A 1 119 ? 63.842 1.377 -53.461 1.00 81.50 119 ARG A CA 1
ATOM 908 C C . ARG A 1 119 ? 65.003 2.251 -53.940 1.00 81.50 119 ARG A C 1
ATOM 910 O O . ARG A 1 119 ? 66.144 1.919 -53.636 1.00 81.50 119 ARG A O 1
ATOM 917 N N . GLU A 1 120 ? 64.739 3.337 -54.663 1.00 75.56 120 GLU A N 1
ATOM 918 C CA . GLU A 1 120 ? 65.783 4.277 -55.100 1.00 75.56 120 GLU A CA 1
ATOM 919 C C . GLU A 1 120 ? 66.466 4.980 -53.924 1.00 75.56 120 GLU A C 1
ATOM 921 O O . GLU A 1 120 ? 67.693 5.072 -53.912 1.00 75.56 120 GLU A O 1
ATOM 926 N N . ASP A 1 121 ? 65.717 5.386 -52.898 1.00 79.00 121 ASP A N 1
ATOM 927 C CA . ASP A 1 121 ? 66.272 5.971 -51.673 1.00 79.00 121 ASP A CA 1
ATOM 928 C C . ASP A 1 121 ? 67.159 4.974 -50.917 1.00 79.00 121 ASP A C 1
ATOM 930 O O . ASP A 1 121 ? 68.231 5.334 -50.423 1.00 79.00 121 ASP A O 1
ATOM 934 N N . ALA A 1 122 ? 66.741 3.708 -50.832 1.00 76.25 122 ALA A N 1
ATOM 935 C CA . ALA A 1 122 ? 67.539 2.653 -50.214 1.00 76.25 122 ALA A CA 1
ATOM 936 C C . ALA A 1 122 ? 68.829 2.382 -51.005 1.00 76.25 122 ALA A C 1
ATOM 938 O O . ALA A 1 122 ? 69.902 2.270 -50.410 1.00 76.25 122 ALA A O 1
ATOM 939 N N . VAL A 1 123 ? 68.740 2.332 -52.339 1.00 76.75 123 VAL A N 1
ATOM 940 C CA . VAL A 1 123 ? 69.904 2.152 -53.216 1.00 76.75 123 VAL A CA 1
ATOM 941 C C . VAL A 1 123 ? 70.856 3.338 -53.084 1.00 76.75 123 VAL A C 1
ATOM 943 O O . VAL A 1 123 ? 72.032 3.111 -52.836 1.00 76.75 123 VAL A O 1
ATOM 946 N N . THR A 1 124 ? 70.356 4.575 -53.143 1.00 74.19 124 THR A N 1
ATOM 947 C CA . THR A 1 124 ? 71.166 5.801 -53.029 1.00 74.19 124 THR A CA 1
ATOM 948 C C . THR A 1 124 ? 71.855 5.908 -51.670 1.00 74.19 124 THR A C 1
ATOM 950 O O . THR A 1 124 ? 73.017 6.301 -51.598 1.00 74.19 124 THR A O 1
ATOM 953 N N . LYS A 1 125 ? 71.191 5.499 -50.581 1.00 74.31 125 LYS A N 1
ATOM 954 C CA . LYS A 1 125 ? 71.824 5.423 -49.254 1.00 74.31 125 LYS A CA 1
ATOM 955 C C . LYS A 1 125 ? 72.920 4.363 -49.188 1.00 74.31 125 LYS A C 1
ATOM 957 O O . LYS A 1 125 ? 73.933 4.594 -48.538 1.00 74.31 125 LYS A O 1
ATOM 962 N N . MET A 1 126 ? 72.754 3.228 -49.865 1.00 67.00 126 MET A N 1
ATOM 963 C CA . MET A 1 126 ? 73.788 2.192 -49.917 1.00 67.00 126 MET A CA 1
ATOM 964 C C . MET A 1 126 ? 74.981 2.579 -50.798 1.00 67.00 126 MET A C 1
ATOM 966 O O . MET A 1 126 ? 76.116 2.296 -50.420 1.00 67.00 126 MET A O 1
ATOM 970 N N . THR A 1 127 ? 74.766 3.244 -51.935 1.00 65.06 127 THR A N 1
ATOM 971 C CA . THR A 1 127 ? 75.868 3.772 -52.756 1.00 65.06 127 THR A CA 1
ATOM 972 C C . THR A 1 127 ? 76.546 4.977 -52.114 1.00 65.06 127 THR A C 1
ATOM 974 O O . THR A 1 127 ? 77.763 5.089 -52.219 1.00 65.06 127 THR A O 1
ATOM 977 N N . GLY A 1 128 ? 75.809 5.830 -51.396 1.00 61.72 128 GLY A N 1
ATOM 978 C CA . GLY A 1 128 ? 76.381 6.900 -50.573 1.00 61.72 128 GLY A CA 1
ATOM 979 C C . GLY A 1 128 ? 77.260 6.350 -49.449 1.00 61.72 128 GLY A C 1
ATOM 980 O O . GLY A 1 128 ? 78.417 6.732 -49.339 1.00 61.72 128 GLY A O 1
ATOM 981 N N . ALA A 1 129 ? 76.773 5.352 -48.704 1.00 58.88 129 ALA A N 1
ATOM 982 C CA . ALA A 1 129 ? 77.565 4.679 -47.673 1.00 58.88 129 ALA A CA 1
ATOM 983 C C . ALA A 1 129 ? 78.807 3.962 -48.241 1.00 58.88 129 ALA A C 1
ATOM 985 O O . ALA A 1 129 ? 79.839 3.896 -47.577 1.00 58.88 129 ALA A O 1
ATOM 986 N N . ALA A 1 130 ? 78.732 3.445 -49.472 1.00 58.56 130 ALA A N 1
ATOM 987 C CA . ALA A 1 130 ? 79.887 2.871 -50.158 1.00 58.56 130 ALA A CA 1
ATOM 988 C C . ALA A 1 130 ? 80.910 3.939 -50.594 1.00 58.56 130 ALA A C 1
ATOM 990 O O . ALA A 1 130 ? 82.110 3.671 -50.557 1.00 58.56 130 ALA A O 1
ATOM 991 N N . HIS A 1 131 ? 80.460 5.140 -50.975 1.00 57.78 131 HIS A N 1
A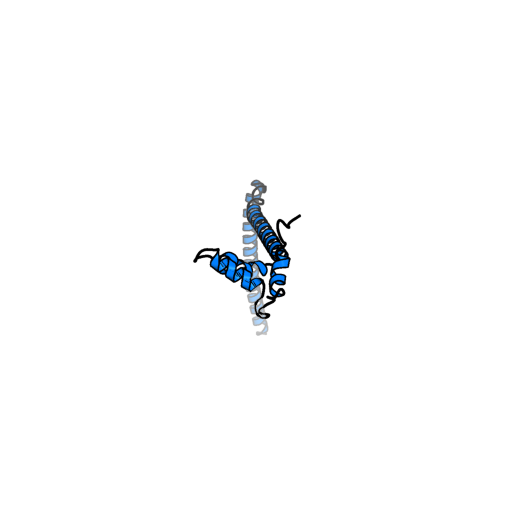TOM 992 C CA . HIS A 1 131 ? 81.349 6.257 -51.305 1.00 57.78 131 HIS A CA 1
ATOM 993 C C . HIS A 1 131 ? 82.013 6.845 -50.048 1.00 57.78 131 HIS A C 1
ATOM 995 O O . HIS A 1 131 ? 83.220 7.084 -50.066 1.00 57.78 131 HIS A O 1
ATOM 1001 N N . ASP A 1 132 ? 81.268 6.968 -48.945 1.00 57.31 132 ASP A N 1
ATOM 1002 C CA . ASP A 1 132 ? 81.791 7.441 -47.657 1.00 57.31 132 ASP A CA 1
ATOM 1003 C C . ASP A 1 132 ? 82.828 6.463 -47.069 1.00 57.31 132 ASP A C 1
ATOM 1005 O O . ASP A 1 132 ? 83.842 6.891 -46.516 1.00 57.31 132 ASP A O 1
ATOM 1009 N N . LEU A 1 133 ? 82.643 5.147 -47.252 1.00 58.00 133 LEU A N 1
ATOM 1010 C CA . LEU A 1 133 ? 83.648 4.139 -46.883 1.00 58.00 133 LEU A CA 1
ATOM 1011 C C . LEU A 1 133 ? 84.928 4.258 -47.731 1.00 58.00 133 LEU A C 1
ATOM 1013 O O . LEU A 1 133 ? 86.030 4.185 -47.186 1.00 58.00 133 LEU A O 1
ATOM 1017 N N . ALA A 1 134 ? 84.801 4.513 -49.036 1.00 57.97 134 ALA A N 1
ATOM 1018 C CA . ALA A 1 134 ? 85.947 4.679 -49.932 1.00 57.97 134 ALA A CA 1
ATOM 1019 C C . ALA A 1 134 ? 86.755 5.966 -49.658 1.00 57.97 134 ALA A C 1
ATOM 1021 O O . ALA A 1 134 ? 87.979 5.971 -49.826 1.00 57.97 134 ALA A O 1
ATOM 1022 N N . ASP A 1 135 ? 86.104 7.040 -49.198 1.00 57.50 135 ASP A N 1
ATOM 1023 C CA . ASP A 1 135 ? 86.787 8.281 -48.812 1.00 57.50 135 ASP A CA 1
ATOM 1024 C C . ASP A 1 135 ? 87.458 8.167 -47.430 1.00 57.50 135 ASP A C 1
ATOM 1026 O O . ASP A 1 135 ? 88.548 8.711 -47.227 1.00 57.50 135 ASP A O 1
ATOM 1030 N N . THR A 1 136 ? 86.903 7.368 -46.507 1.00 56.44 136 THR A N 1
ATOM 1031 C CA . THR A 1 136 ? 87.573 7.072 -45.225 1.00 56.44 136 THR A CA 1
ATOM 1032 C C . THR A 1 136 ? 88.818 6.186 -45.358 1.00 56.44 136 THR A C 1
ATOM 1034 O O . THR A 1 136 ? 89.757 6.357 -44.580 1.00 56.44 136 THR A O 1
ATOM 1037 N N . GLU A 1 137 ? 88.899 5.302 -46.360 1.00 53.41 137 GLU A N 1
ATOM 1038 C CA . GLU A 1 137 ? 90.111 4.498 -46.607 1.00 53.41 137 GLU A CA 1
ATOM 1039 C C . GLU A 1 137 ? 91.235 5.297 -47.295 1.00 53.41 137 GLU A C 1
ATOM 1041 O O . GLU A 1 137 ? 92.417 5.069 -47.016 1.00 53.41 137 GLU A O 1
ATOM 1046 N N . LYS A 1 138 ? 90.902 6.295 -48.128 1.00 54.91 138 LYS A N 1
ATOM 1047 C CA . LYS A 1 138 ? 91.907 7.187 -48.740 1.00 54.91 138 LYS A CA 1
ATOM 1048 C C . LYS A 1 138 ? 92.526 8.180 -47.757 1.00 54.91 138 LYS A C 1
ATOM 1050 O O . LYS A 1 138 ? 93.678 8.558 -47.946 1.00 54.91 138 LYS A O 1
ATOM 1055 N N . SER A 1 139 ? 91.813 8.563 -46.696 1.00 54.97 139 SER A N 1
ATOM 1056 C CA . SER A 1 139 ? 92.359 9.446 -45.655 1.00 54.97 139 SER A CA 1
ATOM 1057 C C . SER A 1 139 ? 93.253 8.729 -44.631 1.00 54.97 139 SER A C 1
ATOM 1059 O O . SER A 1 139 ? 93.875 9.402 -43.815 1.00 54.97 139 SER A O 1
ATOM 1061 N N . LEU A 1 140 ? 93.335 7.389 -44.664 1.00 55.84 140 LEU A N 1
ATOM 1062 C CA . LEU A 1 140 ? 94.221 6.593 -43.798 1.00 55.84 140 LEU A CA 1
ATOM 1063 C C . LEU A 1 140 ? 95.504 6.103 -44.497 1.00 55.84 140 LEU A C 1
ATOM 1065 O O . LEU A 1 140 ? 96.333 5.455 -43.860 1.00 55.84 140 LEU A O 1
ATOM 1069 N N . THR A 1 141 ? 95.670 6.386 -45.793 1.00 56.12 141 THR A N 1
ATOM 1070 C CA . THR A 1 141 ? 96.854 5.996 -46.586 1.00 56.12 141 THR A CA 1
ATOM 1071 C C . THR A 1 141 ? 97.629 7.177 -47.182 1.00 56.12 141 THR A C 1
ATOM 1073 O O . THR A 1 141 ? 98.438 6.980 -48.091 1.00 56.12 141 THR A O 1
ATOM 1076 N N . GLN A 1 142 ? 97.461 8.386 -46.632 1.00 46.88 142 GLN A N 1
ATOM 1077 C CA . GLN A 1 142 ? 98.386 9.500 -46.860 1.00 46.88 142 GLN A CA 1
ATOM 1078 C C . GLN A 1 142 ? 98.840 10.139 -45.549 1.00 46.88 142 GLN A C 1
ATOM 1080 O O . GLN A 1 142 ? 97.973 10.367 -44.678 1.00 46.88 142 GLN A O 1
#

Foldseek 3Di:
DDDPDDDPVCVVVQQVAADPVDRVHTSVNVVVVVCPVVPDPPPDPCVVCVCVVVVVPDDVVVVVVVVVVVVVVVVVVVVVVVVVVVVPPPPPPDPPPVPVVVVVVVVVVVVVVVVVVVVVVVVVVVVVVVVVVVVVVVVVPD

InterPro domains:
  IPR015425 Formin, FH2 domain [PF02181] (3-138)
  IPR015425 Formin, FH2 domain [PS51444] (1-142)
  IPR042201 Formin, FH2 domain superfamily [G3DSA:1.20.58.2220] (1-142)

Sequence (142 aa):
MPAIGFSFEYLPKLKSIKSTTNKAVTLVHFLARALKMECPDDYDLHAQLASSEAAAKLEVKVLRQRLDELRGALEQLDQLAEGATNGMDASVEAASIDGLHNGADAMDTQFKVRMLQFREDAVTKMTGAAHDLADTEKSLTQ

Organism: Haematococcus lacustris (NCBI:txid44745)